Protein AF-A0A3S0RYS1-F1 (afdb_monomer_lite)

Structure (mmCIF, N/CA/C/O backbone):
data_AF-A0A3S0RYS1-F1
#
_entry.id   AF-A0A3S0RYS1-F1
#
loop_
_atom_site.group_PDB
_atom_site.id
_atom_site.type_symbol
_atom_site.label_atom_id
_atom_site.label_alt_id
_atom_site.label_comp_id
_atom_site.label_asym_id
_atom_site.label_entity_id
_atom_site.label_seq_id
_atom_site.pdbx_PDB_ins_code
_atom_site.Cartn_x
_atom_site.Cartn_y
_atom_site.Cartn_z
_atom_site.occupancy
_atom_site.B_iso_or_equiv
_atom_site.auth_seq_id
_atom_site.auth_comp_id
_atom_site.auth_asym_id
_atom_site.auth_atom_id
_atom_site.pdbx_PDB_model_num
ATOM 1 N N . MET A 1 1 ? 24.492 11.168 -9.560 1.00 38.06 1 MET A N 1
ATOM 2 C CA . MET A 1 1 ? 23.805 9.870 -9.748 1.00 38.06 1 MET A CA 1
ATOM 3 C C . MET A 1 1 ? 22.324 10.152 -9.940 1.00 38.06 1 MET A C 1
ATOM 5 O O . MET A 1 1 ? 21.678 10.611 -9.007 1.00 38.06 1 MET A O 1
ATOM 9 N N . ALA A 1 2 ? 21.823 10.009 -11.167 1.00 32.38 2 ALA A N 1
ATOM 10 C CA . ALA A 1 2 ? 20.448 10.345 -11.513 1.00 32.38 2 ALA A CA 1
ATOM 11 C C . ALA A 1 2 ? 19.490 9.319 -10.895 1.00 32.38 2 ALA A C 1
ATOM 13 O O . ALA A 1 2 ? 19.449 8.162 -11.311 1.00 32.38 2 ALA A O 1
ATOM 14 N N . ALA A 1 3 ? 18.717 9.743 -9.897 1.00 41.16 3 ALA A N 1
ATOM 15 C CA . ALA A 1 3 ? 17.536 9.010 -9.484 1.00 41.16 3 ALA A CA 1
ATOM 16 C C . ALA A 1 3 ? 16.536 9.081 -10.645 1.00 41.16 3 ALA A C 1
ATOM 18 O O . ALA A 1 3 ? 15.806 10.060 -10.789 1.00 41.16 3 ALA A O 1
ATOM 19 N N . GLN A 1 4 ? 16.523 8.060 -11.505 1.00 36.41 4 GLN A N 1
ATOM 20 C CA . GLN A 1 4 ? 15.454 7.852 -12.481 1.00 36.41 4 GLN A CA 1
ATOM 21 C C . GLN A 1 4 ? 14.182 7.460 -11.713 1.00 36.41 4 GLN A C 1
ATOM 23 O O . GLN A 1 4 ? 13.787 6.302 -11.638 1.00 36.41 4 GLN A O 1
ATOM 28 N N . ALA A 1 5 ? 13.595 8.441 -11.033 1.00 48.31 5 ALA A N 1
ATOM 29 C CA . ALA A 1 5 ? 12.537 8.271 -10.045 1.00 48.31 5 ALA A CA 1
ATOM 30 C C . ALA A 1 5 ? 11.180 8.787 -10.539 1.00 48.31 5 ALA A C 1
ATOM 32 O O . ALA A 1 5 ? 10.295 9.057 -9.734 1.00 48.31 5 ALA A O 1
ATOM 33 N N . ALA A 1 6 ? 10.985 8.926 -11.851 1.00 48.81 6 ALA A N 1
ATOM 34 C CA . ALA A 1 6 ? 9.722 9.448 -12.364 1.00 48.81 6 ALA A CA 1
ATOM 35 C C . ALA A 1 6 ? 8.677 8.360 -12.665 1.00 48.81 6 ALA A C 1
ATOM 37 O O . ALA A 1 6 ? 7.496 8.677 -12.742 1.00 48.81 6 ALA A O 1
ATOM 38 N N . ASN A 1 7 ? 9.069 7.091 -12.851 1.00 57.16 7 ASN A N 1
ATOM 39 C CA . ASN A 1 7 ? 8.170 6.114 -13.485 1.00 57.16 7 ASN A CA 1
ATOM 40 C C . ASN A 1 7 ? 8.393 4.632 -13.131 1.00 57.16 7 ASN A C 1
ATOM 42 O O . ASN A 1 7 ? 7.607 3.789 -13.572 1.00 57.16 7 ASN A O 1
ATOM 46 N N . THR A 1 8 ? 9.427 4.291 -12.359 1.00 65.50 8 THR A N 1
ATOM 47 C CA . THR A 1 8 ? 9.721 2.891 -12.024 1.00 65.50 8 THR A CA 1
ATOM 48 C C . THR A 1 8 ? 9.167 2.561 -10.637 1.00 65.50 8 THR A C 1
ATOM 50 O O . THR A 1 8 ? 9.619 3.147 -9.649 1.00 65.50 8 THR A O 1
ATOM 53 N N . PRO A 1 9 ? 8.176 1.663 -10.532 1.00 74.44 9 PRO A N 1
ATOM 54 C CA . PRO A 1 9 ? 7.633 1.249 -9.245 1.00 74.44 9 PRO A CA 1
ATOM 55 C C . PRO A 1 9 ? 8.704 0.555 -8.392 1.00 74.44 9 PRO A C 1
ATOM 57 O O . PRO A 1 9 ? 9.524 -0.211 -8.890 1.00 74.44 9 PRO A O 1
ATOM 60 N N . CYS A 1 10 ? 8.683 0.832 -7.088 1.00 77.62 10 CYS A N 1
ATOM 61 C CA . CYS A 1 10 ? 9.514 0.162 -6.080 1.00 77.62 10 CYS A CA 1
ATOM 62 C C . CYS A 1 10 ? 11.039 0.167 -6.332 1.00 77.62 10 CYS A C 1
ATOM 64 O O . CYS A 1 10 ? 11.725 -0.801 -6.014 1.00 77.62 10 CYS A O 1
ATOM 66 N N . SER A 1 11 ? 11.594 1.263 -6.859 1.00 72.56 11 SER A N 1
ATOM 67 C CA . SER A 1 11 ? 13.036 1.397 -7.112 1.00 72.56 11 SER A CA 1
ATOM 68 C C . SER A 1 11 ? 13.860 1.791 -5.870 1.00 72.56 11 SER A C 1
ATOM 70 O O . SER A 1 11 ? 13.344 2.306 -4.873 1.00 72.56 11 SER A O 1
ATOM 72 N N . GLY A 1 12 ? 15.174 1.544 -5.926 1.00 73.44 12 GLY A N 1
ATOM 73 C CA . GLY A 1 12 ? 16.121 1.900 -4.865 1.00 73.44 12 GLY A CA 1
ATOM 74 C C . GLY A 1 12 ? 15.942 1.052 -3.604 1.00 73.44 12 GLY A C 1
ATOM 75 O O . GLY A 1 12 ? 15.980 -0.172 -3.663 1.00 73.44 12 GLY A O 1
ATOM 76 N N . ARG A 1 13 ? 15.722 1.705 -2.454 1.00 69.38 13 ARG A N 1
ATOM 77 C CA . ARG A 1 13 ? 15.605 1.049 -1.133 1.00 69.38 13 ARG A CA 1
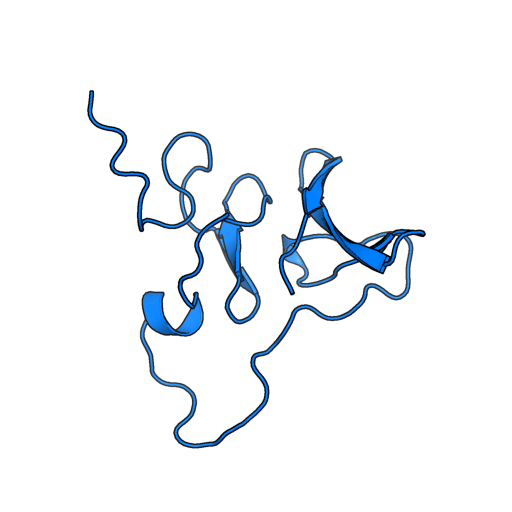ATOM 78 C C . ARG A 1 13 ? 14.372 0.147 -0.977 1.00 69.38 13 ARG A C 1
ATOM 80 O O . ARG A 1 13 ? 14.313 -0.625 -0.033 1.00 69.38 13 ARG A O 1
ATOM 87 N N . LYS A 1 14 ? 13.399 0.250 -1.888 1.00 72.38 14 LYS A N 1
ATOM 88 C CA . LYS A 1 14 ? 12.151 -0.534 -1.885 1.00 72.38 14 LYS A CA 1
ATOM 89 C C . LYS A 1 14 ? 12.327 -1.973 -2.404 1.00 72.38 14 LYS A C 1
ATOM 91 O O . LYS A 1 14 ? 11.442 -2.797 -2.201 1.00 72.38 14 LYS A O 1
ATOM 96 N N . GLY A 1 15 ? 13.457 -2.279 -3.055 1.00 77.25 15 GLY A N 1
ATOM 97 C CA . GLY A 1 15 ? 13.842 -3.653 -3.408 1.00 77.25 15 GLY A CA 1
ATOM 98 C C . GLY A 1 15 ? 13.051 -4.295 -4.553 1.00 77.25 15 GLY A C 1
ATOM 99 O O . GLY A 1 15 ? 13.046 -5.515 -4.671 1.00 77.25 15 GLY A O 1
ATOM 100 N N . GLY A 1 16 ? 12.373 -3.510 -5.392 1.00 82.12 16 GLY A N 1
ATOM 101 C CA . GLY A 1 16 ? 11.566 -4.017 -6.502 1.00 82.12 16 GLY A CA 1
ATOM 102 C C . GLY A 1 16 ? 10.110 -4.303 -6.134 1.00 82.12 16 GLY A C 1
ATOM 103 O O . GLY A 1 16 ? 9.678 -4.142 -4.989 1.00 82.12 16 GLY A O 1
ATOM 104 N N . ILE A 1 17 ? 9.333 -4.664 -7.154 1.00 82.19 17 ILE A N 1
ATOM 105 C CA . ILE A 1 17 ? 7.908 -4.978 -7.027 1.00 82.19 17 ILE A CA 1
ATOM 106 C C . ILE A 1 17 ? 7.785 -6.369 -6.396 1.00 82.19 17 ILE A C 1
ATOM 108 O O . ILE A 1 17 ? 8.292 -7.340 -6.948 1.00 82.19 17 ILE A O 1
ATOM 112 N N . ALA A 1 18 ? 7.103 -6.459 -5.259 1.00 85.06 18 ALA A N 1
ATOM 113 C CA . ALA A 1 18 ? 6.687 -7.725 -4.659 1.00 85.06 18 ALA A CA 1
ATOM 114 C C . ALA A 1 18 ? 5.384 -8.247 -5.267 1.00 85.06 18 ALA A C 1
ATOM 116 O O . ALA A 1 18 ? 5.178 -9.452 -5.357 1.00 85.06 18 ALA A O 1
ATOM 117 N N . GLY A 1 19 ? 4.487 -7.337 -5.654 1.00 80.12 19 GLY A N 1
ATOM 118 C CA . GLY A 1 19 ? 3.208 -7.680 -6.264 1.00 80.12 19 GLY A CA 1
ATOM 119 C C . GLY A 1 19 ? 2.361 -6.456 -6.602 1.00 80.12 19 GLY A C 1
ATOM 120 O O . GLY A 1 19 ? 2.772 -5.314 -6.385 1.00 80.12 19 GLY A O 1
ATOM 121 N N . CYS A 1 20 ? 1.161 -6.704 -7.118 1.00 78.50 20 CYS A N 1
ATOM 122 C CA . CYS A 1 20 ? 0.166 -5.682 -7.429 1.00 78.50 20 CYS A CA 1
ATOM 123 C C . CYS A 1 20 ? -1.061 -5.834 -6.538 1.00 78.50 20 CYS A C 1
ATOM 125 O O . CYS A 1 20 ? -1.526 -6.946 -6.309 1.00 78.50 20 CYS A O 1
ATOM 127 N N . GLN A 1 21 ? -1.621 -4.711 -6.103 1.00 79.00 21 GLN A N 1
ATOM 128 C CA . GLN A 1 21 ? -2.939 -4.641 -5.482 1.00 79.00 21 GLN A CA 1
ATOM 129 C C . GLN A 1 21 ? -3.803 -3.678 -6.292 1.00 79.00 21 GLN A C 1
ATOM 131 O O . GLN A 1 21 ? -3.773 -2.457 -6.096 1.00 79.00 21 GLN A O 1
ATOM 136 N N . GLY A 1 22 ? -4.479 -4.249 -7.291 1.00 75.38 22 GLY A N 1
ATOM 137 C CA . GLY A 1 22 ? -5.096 -3.497 -8.378 1.00 75.38 22 GLY A CA 1
ATOM 138 C C . GLY A 1 22 ? -4.049 -2.676 -9.120 1.00 75.38 22 GLY A C 1
ATOM 139 O O . GLY A 1 22 ? -3.051 -3.202 -9.607 1.00 75.38 22 GLY A O 1
ATOM 140 N N . ASP A 1 23 ? -4.245 -1.362 -9.138 1.00 75.94 23 ASP A N 1
ATOM 141 C CA . ASP A 1 23 ? -3.308 -0.420 -9.747 1.00 75.94 23 ASP A CA 1
ATOM 142 C C . ASP A 1 23 ? -2.116 -0.069 -8.849 1.00 75.94 23 ASP A C 1
ATOM 144 O O . ASP A 1 23 ? -1.118 0.459 -9.336 1.00 75.94 23 ASP A O 1
ATOM 148 N N . THR A 1 24 ? -2.181 -0.366 -7.548 1.00 79.50 24 THR A N 1
ATOM 149 C CA . THR A 1 24 ? -1.118 -0.013 -6.600 1.00 79.50 24 THR A CA 1
ATOM 150 C C . THR A 1 24 ? -0.012 -1.062 -6.614 1.00 79.50 24 THR A C 1
ATOM 152 O O . THR A 1 24 ? -0.262 -2.251 -6.432 1.00 79.50 24 THR A O 1
ATOM 155 N N . PHE A 1 25 ? 1.237 -0.627 -6.765 1.00 84.75 25 PHE A N 1
ATOM 156 C CA . PHE A 1 25 ? 2.394 -1.516 -6.649 1.00 84.75 25 PHE A CA 1
ATOM 157 C C . PHE A 1 25 ? 2.758 -1.747 -5.185 1.00 84.75 25 PHE A C 1
ATOM 159 O O . PHE A 1 25 ? 2.948 -0.786 -4.436 1.00 84.75 25 PHE A O 1
ATOM 166 N N . ILE A 1 26 ? 2.928 -3.008 -4.807 1.00 86.06 26 ILE A N 1
ATOM 167 C CA . ILE A 1 26 ? 3.461 -3.424 -3.512 1.00 86.06 26 ILE A CA 1
ATOM 168 C C . ILE A 1 26 ? 4.946 -3.696 -3.674 1.00 86.06 26 ILE A C 1
ATOM 170 O O . ILE A 1 26 ? 5.356 -4.437 -4.565 1.00 86.06 26 ILE A O 1
ATOM 174 N N . CYS A 1 27 ? 5.753 -3.084 -2.821 1.00 87.88 27 CYS A N 1
ATOM 175 C CA . CYS A 1 27 ? 7.197 -3.245 -2.825 1.00 87.88 27 CYS A CA 1
ATOM 176 C C . CYS A 1 27 ? 7.632 -4.401 -1.922 1.00 87.88 27 CYS A C 1
ATOM 178 O O . CYS A 1 27 ? 6.882 -4.817 -1.038 1.00 87.88 27 CYS A O 1
ATOM 180 N N . ASN A 1 28 ? 8.851 -4.908 -2.119 1.00 86.00 28 ASN A N 1
ATOM 181 C CA . ASN A 1 28 ? 9.404 -5.985 -1.286 1.00 86.00 28 ASN A CA 1
ATOM 182 C C . ASN A 1 28 ? 9.529 -5.607 0.191 1.00 86.00 28 ASN A C 1
ATOM 184 O O . ASN A 1 28 ? 9.346 -6.471 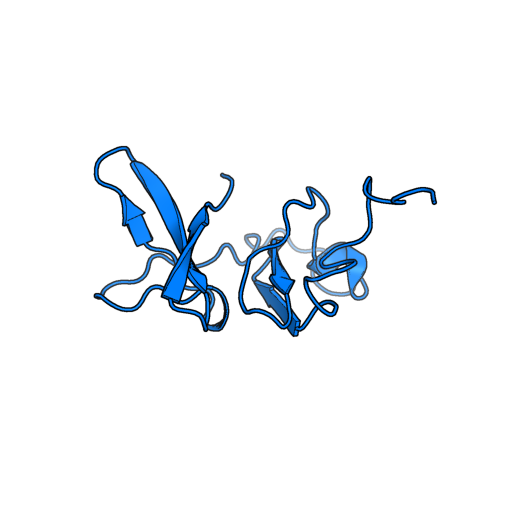1.044 1.00 86.00 28 ASN A O 1
ATOM 188 N N . ASP A 1 29 ? 9.701 -4.321 0.503 1.00 82.50 29 ASP A N 1
ATOM 189 C CA . ASP A 1 29 ? 9.656 -3.824 1.885 1.00 82.50 29 ASP A CA 1
ATOM 190 C C . ASP A 1 29 ? 8.237 -3.822 2.506 1.00 82.50 29 ASP A C 1
ATOM 192 O O . ASP A 1 29 ? 8.055 -3.521 3.683 1.00 82.50 29 ASP A O 1
ATOM 196 N N . GLY A 1 30 ? 7.206 -4.147 1.721 1.00 83.12 30 GLY A N 1
ATOM 197 C CA . GLY A 1 30 ? 5.807 -4.134 2.140 1.00 83.12 30 GLY A CA 1
ATOM 198 C C . GLY A 1 30 ? 5.133 -2.765 2.030 1.00 83.12 30 GLY A C 1
ATOM 199 O O . GLY A 1 30 ? 3.943 -2.661 2.315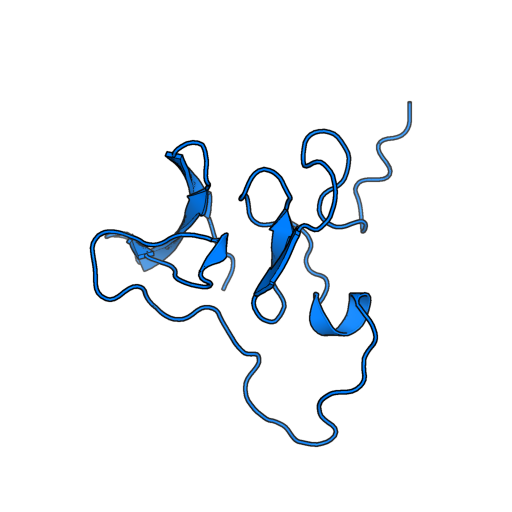 1.00 83.12 30 GLY A O 1
ATOM 200 N N . SER A 1 31 ? 5.842 -1.716 1.604 1.00 84.31 31 SER A N 1
ATOM 201 C CA . SER A 1 31 ? 5.240 -0.410 1.320 1.00 84.31 31 SER A CA 1
ATOM 202 C C . SER A 1 31 ? 4.542 -0.347 -0.032 1.00 84.31 31 SER A C 1
ATOM 204 O O . SER A 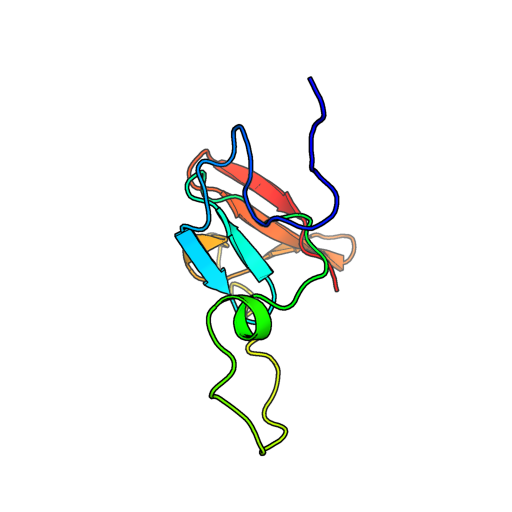1 31 ? 4.847 -1.093 -0.964 1.00 84.31 31 SER A O 1
ATOM 206 N N . VAL A 1 32 ? 3.618 0.606 -0.161 1.00 84.06 32 VAL A N 1
ATOM 207 C CA . VAL A 1 32 ? 3.009 0.926 -1.454 1.00 84.06 32 VAL A CA 1
ATOM 208 C C . VAL A 1 32 ? 3.916 1.862 -2.243 1.00 84.06 32 VAL A C 1
ATOM 210 O O . VAL A 1 32 ? 4.569 2.767 -1.705 1.00 84.06 32 VAL A O 1
ATOM 213 N N . SER A 1 33 ? 4.008 1.643 -3.550 1.00 81.62 33 SER A N 1
ATOM 214 C CA . SER A 1 33 ? 4.730 2.560 -4.417 1.00 81.62 33 SER A CA 1
ATOM 215 C C . SER A 1 33 ? 3.944 3.851 -4.602 1.00 81.62 33 SER A C 1
ATOM 217 O O . SER A 1 33 ? 2.734 3.858 -4.792 1.00 81.62 33 SER A O 1
ATOM 219 N N . ALA A 1 34 ? 4.676 4.959 -4.619 1.00 74.69 34 ALA A N 1
ATOM 220 C CA . ALA A 1 34 ? 4.161 6.283 -4.937 1.00 74.69 34 ALA A CA 1
ATOM 221 C C . ALA A 1 34 ? 3.829 6.473 -6.433 1.00 74.69 34 ALA A C 1
ATOM 223 O O . ALA A 1 34 ? 3.399 7.560 -6.828 1.00 74.69 34 ALA A O 1
ATOM 224 N N . SER A 1 35 ? 4.086 5.458 -7.263 1.00 72.12 35 SER A N 1
ATOM 225 C CA . SER A 1 35 ? 3.859 5.511 -8.704 1.00 72.12 35 SER A CA 1
ATOM 226 C C . SER A 1 35 ? 2.375 5.705 -9.018 1.00 72.12 35 SER A C 1
ATOM 228 O O . SER A 1 35 ? 1.522 5.067 -8.412 1.00 72.12 35 SER A O 1
ATOM 230 N N . LYS A 1 36 ? 2.079 6.583 -9.982 1.00 71.25 36 LYS A N 1
ATOM 231 C CA . LYS A 1 36 ? 0.720 6.801 -10.515 1.00 71.25 36 LYS A CA 1
ATOM 232 C C . LYS A 1 36 ? 0.363 5.829 -11.643 1.00 71.25 36 LYS A C 1
ATOM 234 O O . LYS A 1 36 ? -0.695 5.952 -12.246 1.00 71.25 36 LYS A O 1
ATOM 239 N N . ARG A 1 37 ? 1.285 4.936 -12.000 1.00 72.19 37 ARG A N 1
ATOM 240 C CA . ARG A 1 37 ? 1.056 3.945 -13.051 1.00 72.19 37 ARG A CA 1
ATOM 241 C C . ARG A 1 37 ? 0.142 2.843 -12.528 1.00 72.19 37 ARG A C 1
ATOM 243 O O . ARG A 1 37 ? 0.167 2.541 -11.342 1.00 72.19 37 ARG A O 1
ATOM 250 N N . SER A 1 38 ? -0.594 2.216 -13.433 1.00 72.38 38 SER A N 1
ATOM 251 C CA . SER A 1 38 ? -1.346 1.002 -13.134 1.00 72.38 38 SER A CA 1
ATOM 252 C C . SER A 1 38 ? -0.399 -0.188 -13.075 1.00 72.38 38 SER A C 1
ATOM 254 O O . SER A 1 38 ? 0.249 -0.515 -14.070 1.00 72.38 38 SER A O 1
ATOM 256 N N . CYS A 1 39 ? -0.323 -0.848 -11.921 1.00 76.25 39 CYS A N 1
ATOM 257 C CA . CYS A 1 39 ? 0.440 -2.086 -11.762 1.00 76.25 39 CYS A CA 1
ATOM 258 C C . CYS A 1 39 ? 0.015 -3.162 -12.767 1.00 76.25 39 CYS A C 1
ATOM 260 O O . CYS A 1 39 ? 0.861 -3.752 -13.437 1.00 76.25 39 CYS A O 1
ATOM 262 N N . SER A 1 40 ? -1.293 -3.289 -12.983 1.00 69.69 40 SER A N 1
ATOM 263 C CA . SER A 1 40 ? -1.931 -4.120 -14.009 1.00 69.69 40 SER A CA 1
ATOM 264 C C . SER A 1 40 ? -1.437 -3.806 -15.427 1.00 69.69 40 SER A C 1
ATOM 266 O O . SER A 1 40 ? -1.165 -4.713 -16.207 1.00 69.69 40 SER A O 1
ATOM 268 N N . ALA A 1 41 ? -1.273 -2.522 -15.764 1.00 70.06 41 ALA A N 1
ATOM 269 C CA . ALA A 1 41 ? -0.755 -2.112 -17.071 1.00 70.06 41 ALA A CA 1
ATOM 270 C C . ALA A 1 41 ? 0.760 -2.351 -17.199 1.00 70.06 41 ALA A C 1
ATOM 272 O O . ALA A 1 41 ? 1.258 -2.594 -18.294 1.00 70.06 41 ALA A O 1
ATOM 273 N N . TYR A 1 42 ? 1.497 -2.284 -16.086 1.00 73.06 42 TYR A N 1
ATOM 274 C CA . TYR A 1 42 ? 2.951 -2.440 -16.058 1.00 73.06 42 TYR A CA 1
ATOM 275 C C . TYR A 1 42 ? 3.410 -3.906 -16.063 1.00 73.06 42 TYR A C 1
ATOM 277 O O . TYR A 1 42 ? 4.457 -4.204 -16.626 1.00 73.06 42 TYR A O 1
ATOM 285 N N . MET A 1 43 ? 2.648 -4.825 -15.460 1.00 69.38 43 MET A N 1
ATOM 286 C CA . MET A 1 43 ? 3.004 -6.252 -15.365 1.00 69.38 43 MET A CA 1
ATOM 287 C C . MET A 1 43 ? 2.528 -7.110 -16.551 1.00 69.38 43 MET A C 1
ATOM 289 O O . MET A 1 43 ? 2.715 -8.321 -16.532 1.00 69.38 43 MET A O 1
ATOM 293 N N . GLY A 1 44 ? 1.971 -6.498 -17.599 1.00 54.81 44 GLY A N 1
ATOM 294 C CA . GLY A 1 44 ? 1.508 -7.198 -18.800 1.00 54.81 44 GLY A CA 1
ATOM 295 C C . GLY A 1 44 ? -0.011 -7.168 -18.903 1.00 54.81 44 GLY A C 1
ATOM 296 O O . GLY A 1 44 ? -0.706 -8.045 -18.398 1.00 54.81 44 GLY A O 1
ATOM 297 N N . GLY A 1 45 ? -0.520 -6.125 -19.560 1.00 56.66 45 GLY A N 1
ATOM 298 C CA . GLY A 1 45 ? -1.942 -5.901 -19.791 1.00 56.66 45 GLY A CA 1
ATOM 299 C C . GLY A 1 45 ? -2.607 -7.004 -20.616 1.00 56.66 45 GLY A C 1
ATOM 300 O O . GLY A 1 45 ? -2.660 -6.919 -21.839 1.00 56.66 45 GLY A O 1
ATOM 301 N N . ALA A 1 46 ? -3.175 -7.995 -19.933 1.00 49.88 46 ALA A N 1
ATOM 302 C CA . ALA A 1 46 ? -4.091 -8.972 -20.517 1.00 49.88 46 ALA A CA 1
ATOM 303 C C . ALA A 1 46 ? -5.226 -9.363 -19.552 1.00 49.88 46 ALA A C 1
ATOM 305 O O . ALA A 1 46 ? -5.609 -10.526 -19.465 1.00 49.88 46 ALA A O 1
ATOM 306 N N . VAL A 1 47 ? -5.808 -8.394 -18.838 1.00 50.59 47 VAL A N 1
ATOM 307 C CA . VAL A 1 47 ? -7.145 -8.575 -18.256 1.00 50.59 47 VAL A CA 1
ATOM 308 C C . VAL A 1 47 ? -7.964 -7.295 -18.419 1.00 50.59 47 VAL A C 1
ATOM 310 O O . VAL A 1 47 ? -7.678 -6.275 -17.802 1.00 50.59 47 VAL A O 1
ATOM 313 N N . GLY A 1 48 ? -8.979 -7.353 -19.286 1.00 47.56 48 GLY A N 1
ATOM 314 C CA . GLY A 1 48 ? -10.115 -6.435 -19.219 1.00 47.56 48 GLY A CA 1
ATOM 315 C C . GLY A 1 48 ? -10.402 -5.573 -20.448 1.00 47.56 48 GLY A C 1
ATOM 316 O O . GLY A 1 48 ? -10.457 -4.356 -20.339 1.00 47.56 48 GLY A O 1
ATOM 317 N N . LEU A 1 49 ? -10.788 -6.198 -21.564 1.00 46.66 49 LEU A N 1
ATOM 318 C CA . LEU A 1 49 ? -11.776 -5.634 -22.506 1.00 46.66 49 LEU A CA 1
ATOM 319 C C . LEU A 1 49 ? -13.203 -5.582 -21.902 1.00 46.66 49 LEU A C 1
ATOM 321 O O . LEU A 1 49 ? -14.199 -5.552 -22.615 1.00 46.66 49 LEU A O 1
ATOM 325 N N . LEU A 1 50 ? -13.326 -5.594 -20.578 1.00 47.72 50 LEU A N 1
ATOM 326 C CA . LEU A 1 50 ? -14.581 -5.587 -19.841 1.00 47.72 50 LEU A CA 1
ATOM 327 C C . LEU A 1 50 ? -14.346 -4.712 -18.615 1.00 47.72 50 LEU A C 1
ATOM 329 O O . LEU A 1 50 ? -13.482 -5.032 -17.801 1.00 47.72 50 LEU A O 1
ATOM 333 N N . GLY A 1 51 ? -15.075 -3.598 -18.525 1.00 53.47 51 GLY A N 1
ATOM 334 C CA . GLY A 1 51 ? -15.038 -2.625 -17.432 1.00 53.47 51 GLY A CA 1
ATOM 335 C C . GLY A 1 51 ? -15.460 -3.202 -16.080 1.00 53.47 51 GLY A C 1
ATOM 336 O O . GLY A 1 51 ? -16.486 -2.822 -15.529 1.00 53.47 51 GLY A O 1
ATOM 337 N N . GLY A 1 52 ? -14.662 -4.117 -15.541 1.00 45.03 52 GLY A N 1
ATOM 338 C CA . GLY A 1 52 ? -14.747 -4.595 -14.176 1.00 45.03 52 GLY A CA 1
ATOM 339 C C . GLY A 1 52 ? -13.765 -3.800 -13.341 1.00 45.03 52 GLY A C 1
ATOM 340 O O . GLY A 1 52 ? -12.566 -3.866 -13.594 1.00 45.03 52 GLY A O 1
ATOM 341 N N . SER A 1 53 ? -14.310 -3.018 -12.412 1.00 49.47 53 SER A N 1
ATOM 342 C CA . SER A 1 53 ? -13.686 -2.480 -11.206 1.00 49.47 53 SER A CA 1
ATOM 343 C C . SER A 1 53 ? -12.200 -2.799 -11.104 1.00 49.47 53 SER A C 1
ATOM 345 O O . SER A 1 53 ? -11.832 -3.952 -10.870 1.00 49.47 53 SER A O 1
ATOM 347 N N . THR A 1 54 ? -11.351 -1.775 -11.236 1.00 52.19 54 THR A N 1
ATOM 348 C CA . THR A 1 54 ? -9.993 -1.831 -10.690 1.00 52.19 54 THR A CA 1
ATOM 349 C C . THR A 1 54 ? -10.112 -2.545 -9.348 1.00 52.19 54 THR A C 1
ATOM 351 O O . THR A 1 54 ? -10.932 -2.114 -8.535 1.00 52.19 54 THR A O 1
ATOM 354 N N . SER A 1 55 ? -9.450 -3.697 -9.159 1.00 55.06 55 SER A N 1
ATOM 355 C CA . SER A 1 55 ? -9.443 -4.414 -7.874 1.00 55.06 55 SER A CA 1
ATOM 356 C C . SER A 1 55 ? -8.753 -3.515 -6.861 1.00 55.06 55 SER A C 1
ATOM 358 O O . SER A 1 55 ? -7.583 -3.671 -6.528 1.00 55.06 55 SER A O 1
ATOM 360 N N . GLN A 1 56 ? -9.461 -2.469 -6.464 1.00 61.56 56 GLN A N 1
ATOM 361 C CA . GLN A 1 56 ? -9.063 -1.510 -5.480 1.00 61.56 56 GLN A CA 1
ATOM 362 C C . GLN A 1 56 ? -8.923 -2.335 -4.219 1.00 61.56 56 GLN A C 1
ATOM 364 O O . GLN A 1 56 ? -9.786 -3.166 -3.920 1.00 61.56 56 GLN A O 1
ATOM 369 N N . MET A 1 57 ? -7.815 -2.128 -3.510 1.00 71.38 57 MET A N 1
ATOM 370 C CA . MET A 1 57 ? -7.642 -2.697 -2.179 1.00 71.38 57 MET A CA 1
ATOM 371 C C . MET A 1 57 ? -8.957 -2.593 -1.416 1.00 71.38 57 MET A C 1
ATOM 373 O O . MET A 1 57 ? -9.628 -1.565 -1.529 1.00 71.38 57 MET A O 1
ATOM 377 N N . SER A 1 58 ? -9.311 -3.639 -0.678 1.00 77.44 58 SER A N 1
ATOM 378 C CA . SER A 1 58 ? -10.549 -3.704 0.093 1.00 77.44 58 SER A CA 1
ATOM 379 C C . SER A 1 58 ? -10.343 -3.117 1.486 1.00 77.44 58 SER A C 1
ATOM 381 O O .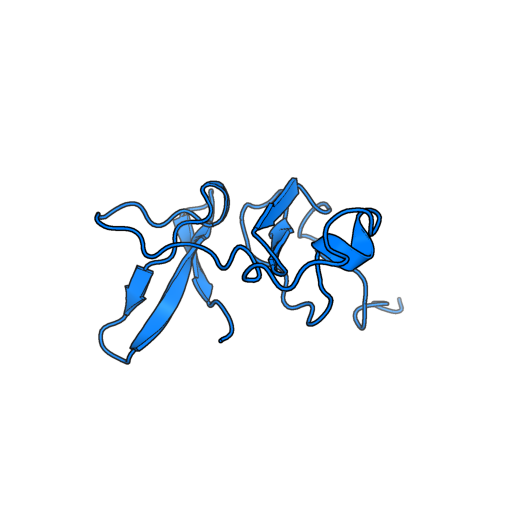 SER A 1 58 ? -9.231 -3.177 2.023 1.00 77.44 58 SER A O 1
ATOM 383 N N . PRO A 1 59 ? -11.374 -2.499 2.084 1.00 83.44 59 PRO A N 1
ATOM 384 C CA . PRO A 1 59 ? -11.260 -2.001 3.442 1.00 83.44 59 PRO A CA 1
ATOM 385 C C . PRO A 1 59 ? -11.016 -3.184 4.379 1.00 83.44 59 PRO A C 1
ATOM 387 O O . PRO A 1 59 ? -11.740 -4.177 4.343 1.00 83.44 59 PRO A O 1
ATOM 390 N N . ALA A 1 60 ? -9.983 -3.082 5.209 1.00 85.62 60 ALA A N 1
ATOM 391 C CA . ALA A 1 60 ? -9.771 -4.031 6.284 1.00 85.62 60 ALA A CA 1
ATOM 392 C C . ALA A 1 60 ? -10.929 -3.895 7.274 1.00 85.62 60 ALA A C 1
ATOM 394 O O . ALA A 1 60 ? -11.216 -2.799 7.757 1.00 85.62 60 ALA A O 1
ATOM 395 N N . VAL A 1 61 ? -11.590 -5.009 7.569 1.00 70.19 61 VAL A N 1
ATOM 396 C CA . VAL A 1 61 ? -12.701 -5.073 8.530 1.00 70.19 61 VAL A CA 1
ATOM 397 C C . VAL A 1 61 ? -12.219 -5.262 9.977 1.00 70.19 61 VAL A C 1
ATOM 399 O O . VAL A 1 61 ? -13.035 -5.385 10.884 1.00 70.19 61 VAL A O 1
ATOM 402 N N . GLY A 1 62 ? -10.899 -5.272 10.201 1.00 69.88 62 GLY A N 1
ATOM 403 C CA . GLY A 1 62 ? -10.260 -5.543 11.490 1.00 69.88 62 GLY A CA 1
ATOM 404 C C . GLY A 1 62 ? -9.050 -4.649 11.780 1.00 69.88 62 GLY A C 1
ATOM 405 O O . GLY A 1 62 ? -8.853 -3.605 11.156 1.00 69.88 62 GLY A O 1
ATOM 406 N N . ALA A 1 63 ? -8.240 -5.059 12.759 1.00 70.12 63 ALA A N 1
ATOM 407 C CA . ALA A 1 63 ? -7.047 -4.326 13.193 1.00 70.12 63 ALA A CA 1
ATOM 408 C C . ALA A 1 63 ? -5.838 -4.505 12.251 1.00 70.12 63 ALA A C 1
ATOM 410 O O . ALA A 1 63 ? -4.895 -3.713 12.305 1.00 70.12 63 ALA A O 1
ATOM 411 N N . ASP A 1 64 ? -5.861 -5.517 11.381 1.00 78.94 64 ASP A N 1
ATOM 412 C CA . ASP A 1 64 ? -4.798 -5.836 10.435 1.00 78.94 64 ASP A CA 1
ATOM 413 C C . ASP A 1 64 ? -5.133 -5.330 9.022 1.00 78.94 64 ASP A C 1
ATOM 415 O O . ASP A 1 64 ? -5.848 -5.938 8.233 1.00 78.94 64 ASP A O 1
ATOM 419 N N . CYS A 1 65 ? -4.599 -4.163 8.674 1.00 86.56 65 CYS A N 1
ATOM 420 C CA . CYS A 1 65 ? -4.706 -3.604 7.327 1.00 86.56 65 CYS A CA 1
ATOM 421 C C . CYS A 1 65 ? -3.360 -3.633 6.622 1.00 86.56 65 CYS A C 1
ATOM 423 O O . CYS A 1 65 ? -2.715 -2.600 6.480 1.00 86.56 65 CYS A O 1
ATOM 425 N N . SER A 1 66 ? -2.920 -4.815 6.202 1.00 86.69 66 SER A N 1
ATOM 426 C CA . SER A 1 66 ? -1.608 -5.013 5.580 1.00 86.69 66 SER A CA 1
ATOM 427 C C . SER A 1 66 ? -1.625 -4.695 4.083 1.00 86.69 66 SER A C 1
ATOM 429 O O . SER A 1 66 ? -2.442 -5.236 3.334 1.00 86.69 66 SER A O 1
ATOM 431 N N . CYS A 1 67 ? -0.661 -3.893 3.610 1.00 85.50 67 CYS A N 1
ATOM 432 C CA . CYS A 1 67 ? -0.545 -3.543 2.187 1.00 85.50 67 CYS A CA 1
ATOM 433 C C . CYS A 1 67 ? -0.374 -4.793 1.304 1.00 85.50 67 CYS A C 1
ATOM 435 O O . CYS A 1 67 ? -0.884 -4.842 0.187 1.00 85.50 67 CYS A O 1
ATOM 437 N N . ARG A 1 68 ? 0.316 -5.822 1.818 1.00 81.50 68 ARG A N 1
ATOM 438 C CA . ARG A 1 68 ? 0.546 -7.099 1.125 1.00 81.50 68 ARG A CA 1
ATOM 439 C C . ARG A 1 68 ? -0.754 -7.876 0.893 1.00 81.50 68 ARG A C 1
ATOM 441 O O . ARG A 1 68 ? -0.946 -8.404 -0.198 1.00 81.50 68 ARG A O 1
ATOM 448 N N . SER A 1 69 ? -1.658 -7.873 1.872 1.00 80.12 69 SER A N 1
ATOM 449 C CA . SER A 1 69 ? -2.955 -8.563 1.808 1.00 80.12 69 SER A CA 1
ATOM 450 C C . SER A 1 69 ? -3.989 -7.834 0.945 1.00 80.12 69 SER A C 1
ATOM 452 O O . SER A 1 69 ? -5.082 -8.349 0.743 1.00 80.12 69 SER A O 1
ATOM 454 N N . GLY A 1 70 ? -3.676 -6.631 0.448 1.00 80.00 70 GLY A N 1
ATOM 455 C CA . GLY A 1 70 ? -4.636 -5.819 -0.304 1.00 80.00 70 GLY A CA 1
ATOM 456 C C . GLY A 1 70 ? -5.703 -5.186 0.580 1.00 80.00 70 GLY A C 1
ATOM 457 O O . GLY A 1 70 ? -6.759 -4.795 0.086 1.00 80.00 70 GLY A O 1
ATOM 458 N N . ALA A 1 71 ? -5.423 -5.088 1.879 1.00 86.19 71 ALA A N 1
ATOM 459 C CA . ALA A 1 71 ? -6.315 -4.523 2.870 1.00 86.19 71 ALA A CA 1
ATOM 460 C C . ALA A 1 71 ? -5.848 -3.112 3.256 1.00 86.19 71 ALA A C 1
ATOM 462 O O . ALA A 1 71 ? -4.655 -2.872 3.463 1.00 86.19 71 ALA A O 1
ATOM 463 N N . TYR A 1 72 ? -6.783 -2.170 3.377 1.00 87.69 72 TYR A N 1
ATOM 464 C CA . TYR A 1 72 ? -6.488 -0.811 3.832 1.00 87.69 72 TYR A CA 1
ATOM 465 C C . TYR A 1 72 ? -7.375 -0.398 5.002 1.00 87.69 72 TYR A C 1
ATOM 467 O O . TYR A 1 72 ? -8.571 -0.664 5.028 1.00 87.69 72 TYR A O 1
ATOM 475 N N . CYS A 1 73 ? -6.798 0.314 5.955 1.00 88.50 73 CYS A N 1
ATOM 476 C CA . CYS A 1 73 ? -7.532 1.017 6.988 1.00 88.50 73 CYS A CA 1
ATOM 477 C C . CYS A 1 73 ? -7.911 2.413 6.504 1.00 88.50 73 CYS A C 1
ATOM 479 O O . CYS A 1 73 ? -7.179 3.063 5.754 1.00 88.50 73 CYS A O 1
ATOM 481 N N . THR A 1 74 ? -9.026 2.915 7.016 1.00 87.94 74 THR A N 1
ATOM 482 C CA . THR A 1 74 ? -9.394 4.324 6.873 1.00 87.94 74 THR A CA 1
ATOM 483 C C . THR A 1 74 ? -9.201 5.002 8.220 1.00 87.94 74 THR A C 1
ATOM 485 O O . THR A 1 74 ? -9.745 4.560 9.226 1.00 87.94 74 THR A O 1
ATOM 488 N N . GLY A 1 75 ? -8.383 6.050 8.265 1.00 84.62 75 GLY A N 1
ATOM 489 C CA . GLY A 1 75 ? -8.159 6.816 9.486 1.00 84.62 75 GLY A CA 1
ATOM 490 C C . GLY A 1 75 ? -9.361 7.690 9.858 1.00 84.62 75 GLY A C 1
ATOM 491 O O . GLY A 1 75 ? -10.225 7.934 9.017 1.00 84.62 75 GLY A O 1
ATOM 492 N N . PRO A 1 76 ? -9.377 8.268 11.072 1.00 81.62 76 PRO A N 1
ATOM 493 C CA . PRO A 1 76 ? -10.474 9.119 11.552 1.00 81.62 76 PRO A CA 1
ATOM 494 C C . PRO A 1 76 ? -10.716 10.366 10.684 1.00 81.62 76 PRO A C 1
ATOM 496 O O . PRO A 1 76 ? -11.799 10.934 10.704 1.00 81.62 76 PRO A O 1
ATOM 499 N N . LYS A 1 77 ? -9.722 10.781 9.886 1.00 81.12 77 LYS A N 1
ATOM 500 C CA . LYS A 1 77 ? -9.825 11.892 8.924 1.00 81.12 77 LYS A CA 1
ATOM 501 C C . LYS A 1 77 ? -10.249 11.454 7.509 1.00 81.12 77 LYS A C 1
ATOM 503 O O . LYS A 1 77 ? -10.103 12.227 6.571 1.00 81.12 77 LYS A O 1
ATOM 508 N N . GLY A 1 78 ? -10.668 10.201 7.316 1.00 82.19 78 GLY A N 1
ATOM 509 C CA . GLY A 1 78 ? -11.041 9.653 6.004 1.00 82.19 78 GLY A CA 1
ATOM 510 C C . GLY A 1 78 ? -9.864 9.278 5.088 1.00 82.19 78 GLY A C 1
ATOM 511 O O . GLY A 1 78 ? -10.072 8.905 3.936 1.00 82.19 78 GLY A O 1
ATOM 512 N N . GLY A 1 79 ? -8.620 9.366 5.572 1.00 85.69 79 GLY A N 1
ATOM 513 C CA . GLY A 1 79 ? -7.427 8.992 4.805 1.00 85.69 79 GLY A CA 1
ATOM 514 C C . GLY A 1 79 ? -7.202 7.479 4.787 1.00 85.69 79 GLY A C 1
ATOM 515 O O . GLY A 1 79 ? -7.172 6.855 5.847 1.00 85.69 79 GLY A O 1
ATOM 516 N N . ARG A 1 80 ? -7.009 6.893 3.600 1.00 87.38 80 ARG A N 1
ATOM 517 C CA . ARG A 1 80 ? -6.710 5.461 3.430 1.00 87.38 80 ARG A CA 1
ATOM 518 C C . ARG A 1 80 ? -5.228 5.197 3.704 1.00 87.38 80 ARG A C 1
ATOM 520 O O . ARG A 1 80 ? -4.364 5.894 3.174 1.00 87.38 80 ARG A O 1
ATOM 527 N N . TYR A 1 81 ? -4.920 4.188 4.505 1.00 87.62 81 TYR A N 1
ATOM 528 C CA . TYR A 1 81 ? -3.555 3.742 4.772 1.00 87.62 81 TYR A CA 1
ATOM 529 C C . TYR A 1 81 ? -3.505 2.227 4.933 1.00 87.62 81 TYR A C 1
ATOM 531 O O . TYR A 1 81 ? -4.486 1.600 5.309 1.00 87.62 81 TYR A O 1
ATOM 539 N N . CYS A 1 82 ? -2.352 1.637 4.679 1.00 88.56 82 CYS A N 1
ATOM 540 C CA . CYS A 1 82 ? -2.070 0.242 4.966 1.00 88.56 82 CYS A CA 1
ATOM 541 C C . CYS A 1 82 ? -0.760 0.141 5.754 1.00 88.56 82 CYS A C 1
ATOM 543 O O . CYS A 1 82 ? 0.054 1.063 5.761 1.00 88.56 82 CYS A O 1
ATOM 545 N N . MET A 1 83 ? -0.584 -0.949 6.477 1.00 88.50 83 MET A N 1
ATOM 546 C CA . MET A 1 83 ? 0.601 -1.276 7.250 1.00 88.50 83 MET A CA 1
ATOM 547 C C . MET A 1 83 ? 1.570 -2.058 6.368 1.00 88.50 83 MET A C 1
ATOM 549 O O . MET A 1 83 ? 1.173 -2.982 5.652 1.00 88.50 83 MET A O 1
ATOM 553 N N . THR A 1 84 ? 2.838 -1.669 6.412 1.00 86.50 84 THR A N 1
ATOM 554 C CA . THR A 1 84 ? 3.936 -2.438 5.828 1.00 86.50 84 THR A CA 1
ATOM 555 C C . THR A 1 84 ? 4.349 -3.565 6.767 1.00 86.50 84 THR A C 1
ATOM 557 O O . THR A 1 84 ? 3.977 -3.578 7.940 1.00 86.50 84 THR A O 1
ATOM 560 N N . ASP A 1 85 ? 5.155 -4.494 6.259 1.00 81.44 85 ASP A N 1
ATOM 561 C CA . ASP A 1 85 ? 5.695 -5.613 7.040 1.00 81.44 85 ASP A CA 1
ATOM 562 C C . ASP A 1 85 ? 6.549 -5.126 8.227 1.00 81.44 85 ASP A C 1
ATOM 564 O O . ASP A 1 85 ? 6.479 -5.659 9.328 1.00 81.44 85 ASP A O 1
ATOM 568 N N . GLY A 1 86 ? 7.256 -4.005 8.041 1.00 78.00 86 GLY A N 1
ATOM 569 C CA . GLY A 1 86 ? 8.015 -3.327 9.096 1.00 78.00 86 GLY A CA 1
ATOM 570 C C . GLY A 1 86 ? 7.172 -2.526 10.098 1.00 78.00 86 GLY A C 1
ATOM 571 O O . GLY A 1 86 ? 7.731 -1.720 10.839 1.00 78.00 86 GLY A O 1
ATOM 572 N N . GLY A 1 87 ? 5.841 -2.663 10.091 1.00 81.94 87 GLY A N 1
ATOM 573 C CA . GLY A 1 87 ? 4.940 -1.957 11.009 1.00 81.94 87 GLY A CA 1
ATOM 574 C C . GLY A 1 87 ? 4.791 -0.457 10.729 1.00 81.94 87 GLY A C 1
ATOM 575 O O . GLY A 1 87 ? 4.321 0.297 11.582 1.00 81.94 87 GLY A O 1
ATOM 576 N N . GLN A 1 88 ? 5.188 0.008 9.542 1.00 84.38 88 GLN A N 1
ATOM 577 C CA . GLN A 1 88 ? 5.077 1.414 9.160 1.00 84.38 88 GLN A CA 1
ATOM 578 C C . GLN A 1 88 ? 3.765 1.666 8.413 1.00 84.38 88 GLN A C 1
ATOM 580 O O . GLN A 1 88 ? 3.319 0.858 7.604 1.00 84.38 88 GLN A O 1
ATOM 585 N N . LYS A 1 89 ? 3.140 2.823 8.645 1.00 85.62 89 LYS A N 1
ATOM 586 C CA . LYS A 1 89 ? 1.928 3.224 7.918 1.00 85.62 89 LYS A CA 1
ATOM 587 C C . LYS A 1 89 ? 2.306 3.787 6.549 1.00 85.62 89 LYS A C 1
ATOM 589 O O . LYS A 1 89 ? 3.038 4.768 6.450 1.00 85.62 89 LYS A O 1
ATOM 594 N N . SER A 1 90 ? 1.755 3.200 5.500 1.00 85.56 90 SER A N 1
ATOM 595 C CA . SER A 1 90 ? 1.880 3.6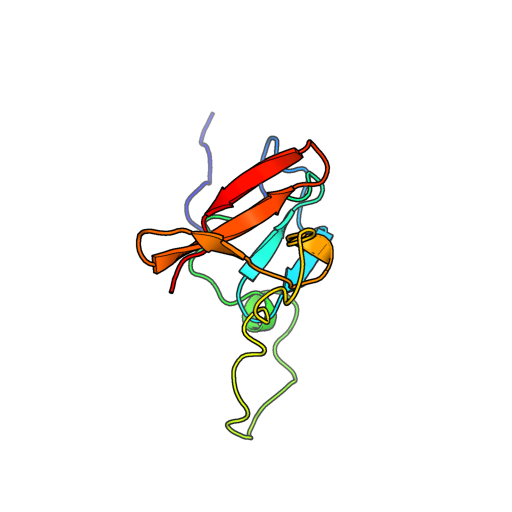33 4.115 1.00 85.56 90 SER A CA 1
ATOM 596 C C . SER A 1 90 ? 0.533 4.163 3.633 1.00 85.56 90 SER A C 1
ATOM 598 O O . SER A 1 90 ? -0.470 3.453 3.645 1.00 85.56 90 SER A O 1
ATOM 600 N N . TYR A 1 91 ? 0.480 5.433 3.248 1.00 83.06 91 TYR A N 1
ATOM 601 C CA . TYR A 1 91 ? -0.772 6.066 2.837 1.00 83.06 91 TYR A CA 1
ATOM 602 C C . TYR A 1 91 ? -1.106 5.740 1.384 1.00 83.06 91 TYR A C 1
ATOM 604 O O . TYR A 1 91 ? -0.265 5.853 0.489 1.00 83.06 91 TYR A O 1
ATOM 612 N N . LEU A 1 92 ? -2.361 5.363 1.167 1.00 77.56 92 LEU A N 1
ATOM 613 C CA . LEU A 1 92 ? -2.916 5.034 -0.136 1.00 77.56 92 LEU A CA 1
ATOM 614 C C . LEU A 1 92 ? -3.578 6.263 -0.746 1.00 77.56 92 LEU A C 1
ATOM 616 O O . LEU A 1 92 ? -4.183 7.087 -0.058 1.00 77.56 92 LEU A O 1
ATOM 620 N N . ARG A 1 93 ? -3.458 6.371 -2.064 1.00 68.56 93 ARG A N 1
ATOM 621 C CA . ARG A 1 93 ? -4.045 7.450 -2.861 1.00 68.56 93 ARG A CA 1
ATOM 622 C C . ARG A 1 93 ? -5.432 6.997 -3.320 1.00 68.56 93 ARG A C 1
ATOM 624 O O . ARG A 1 93 ? -5.627 5.803 -3.538 1.00 68.56 93 ARG A O 1
ATOM 631 N N . LYS A 1 94 ? -6.385 7.927 -3.385 1.00 55.12 94 LYS A N 1
ATOM 632 C CA . LYS A 1 94 ? -7.750 7.669 -3.860 1.00 55.12 94 LYS A CA 1
ATOM 633 C C . LYS A 1 94 ? -7.813 7.798 -5.375 1.00 55.12 94 LYS A C 1
ATOM 635 O O . LYS A 1 94 ? -7.103 8.689 -5.892 1.00 55.12 94 LYS A O 1
#

Foldseek 3Di:
DDPPPQAAWQPDPQQHFPDDQQQWTQGPQQATTPHPGGPCVVVDPDDDPPPDDRNQQDEDPDPAQGSVNSYWHQDPVRWTWHATPVRDIHTDDD

pLDDT: mean 72.85, std 14.35, range [32.38, 88.56]

InterPro domains:
  IPR060148 YdcA [PF27300] (10-41)

Secondary structure (DSSP, 8-state):
-----SS-TT-GGG-SEEEEETTEEEETTSPBP---S-HHHHTT--S-SS-------EEPSSS--BTTTTEEEE-TTS-EEEE-TTS-EEEPP-

Radius of gyration: 13.56 Å; chains: 1; bounding box: 39×21×36 Å

Sequence (94 aa):
MAAQAANTPCSGRKGGIAGCQGDTFICNDGSVSASKRSCSAYMGGAVGLLGGSTSQMSPAVGADCSCRSGAYCTGPKGGRYCMTDGGQKSYLRK

Organism: NCBI:txid1184720